Protein AF-A0A8B5X8K6-F1 (afdb_monomer_lite)

Structure (mmCIF, N/CA/C/O backbone):
data_AF-A0A8B5X8K6-F1
#
_entry.id   AF-A0A8B5X8K6-F1
#
loop_
_atom_site.group_PDB
_atom_site.id
_atom_site.type_symbol
_atom_site.label_atom_id
_atom_site.label_alt_id
_atom_site.label_comp_id
_atom_site.label_asym_id
_atom_site.label_entity_id
_atom_site.label_seq_id
_atom_site.pdbx_PDB_ins_code
_atom_site.Cartn_x
_atom_site.Cartn_y
_atom_site.Cartn_z
_atom_site.occupancy
_atom_site.B_iso_or_equiv
_atom_site.auth_seq_id
_atom_site.auth_comp_id
_atom_site.auth_asym_id
_atom_site.auth_atom_id
_atom_site.pdbx_PDB_model_num
ATOM 1 N N . MET A 1 1 ? 10.438 16.087 -23.229 1.00 44.72 1 MET A N 1
ATOM 2 C CA . MET A 1 1 ? 10.387 15.854 -21.766 1.00 44.72 1 MET A CA 1
ATOM 3 C C . MET A 1 1 ? 9.658 14.537 -21.493 1.00 44.72 1 MET A C 1
ATOM 5 O O . MET A 1 1 ? 8.474 14.576 -21.178 1.00 44.72 1 MET A O 1
ATOM 9 N N . LYS A 1 2 ? 10.278 13.364 -21.715 1.00 49.25 2 LYS A N 1
ATOM 10 C CA . LYS A 1 2 ? 9.562 12.089 -21.505 1.00 49.25 2 LYS A CA 1
ATOM 11 C C . LYS A 1 2 ? 10.442 10.844 -21.309 1.00 49.25 2 LYS A C 1
ATOM 13 O O . LYS A 1 2 ? 9.975 9.759 -21.590 1.00 49.25 2 LYS A O 1
ATOM 18 N N . ASP A 1 3 ? 11.662 10.963 -20.773 1.00 51.31 3 ASP A N 1
ATOM 19 C CA . ASP A 1 3 ? 12.584 9.803 -20.717 1.00 51.31 3 ASP A CA 1
ATOM 20 C C . ASP A 1 3 ? 13.292 9.590 -19.367 1.00 51.31 3 ASP A C 1
ATOM 22 O O . ASP A 1 3 ? 14.135 8.707 -19.236 1.00 51.31 3 ASP A O 1
ATOM 26 N N . HIS A 1 4 ? 12.942 10.344 -18.318 1.00 50.00 4 HIS A N 1
ATOM 27 C CA . HIS A 1 4 ? 13.601 10.208 -17.008 1.00 50.00 4 HIS A CA 1
ATOM 28 C C . HIS A 1 4 ? 13.006 9.111 -16.103 1.00 50.00 4 HIS A C 1
ATOM 30 O O . HIS A 1 4 ? 13.636 8.730 -15.122 1.00 50.00 4 HIS A O 1
ATOM 36 N N . GLY A 1 5 ? 11.824 8.564 -16.416 1.00 48.72 5 GLY A N 1
ATOM 37 C CA . GLY A 1 5 ? 11.160 7.565 -15.560 1.00 48.72 5 GLY A CA 1
ATOM 38 C C . GLY A 1 5 ? 11.692 6.133 -15.708 1.00 48.72 5 GLY A C 1
ATOM 39 O O . GLY A 1 5 ? 11.725 5.376 -14.742 1.00 48.72 5 GLY A O 1
ATOM 40 N N . LEU A 1 6 ? 12.152 5.754 -16.904 1.00 49.03 6 LEU A N 1
ATOM 41 C CA . LEU A 1 6 ? 12.535 4.369 -17.218 1.00 49.03 6 LEU A CA 1
ATOM 42 C C . LEU A 1 6 ? 13.937 3.974 -16.722 1.00 49.03 6 LEU A C 1
ATOM 44 O O . LEU A 1 6 ? 14.198 2.791 -16.507 1.00 49.03 6 LEU A O 1
ATOM 48 N N . TRP A 1 7 ? 14.831 4.939 -16.489 1.00 46.22 7 TRP A N 1
ATOM 49 C CA . TRP A 1 7 ? 16.195 4.667 -16.013 1.00 46.22 7 TRP A CA 1
ATOM 50 C C . TRP A 1 7 ? 16.286 4.432 -14.500 1.00 46.22 7 TRP A C 1
ATOM 52 O O . TRP A 1 7 ? 17.185 3.723 -14.049 1.00 46.22 7 TRP A O 1
ATOM 62 N N . VAL A 1 8 ? 15.330 4.947 -13.718 1.00 52.75 8 VAL A N 1
ATOM 63 C CA . VAL A 1 8 ? 15.297 4.774 -12.254 1.00 52.75 8 VAL A CA 1
ATOM 64 C C . VAL A 1 8 ? 15.093 3.303 -11.876 1.00 52.75 8 VAL A C 1
ATOM 66 O O . VAL A 1 8 ? 15.722 2.807 -10.948 1.00 52.75 8 VAL A O 1
ATOM 69 N N . ILE A 1 9 ? 14.297 2.561 -12.649 1.00 53.09 9 ILE A N 1
ATOM 70 C CA . ILE A 1 9 ? 13.968 1.152 -12.370 1.00 53.09 9 ILE A CA 1
ATOM 71 C C . ILE A 1 9 ? 15.164 0.216 -12.642 1.00 53.09 9 ILE A C 1
ATOM 73 O O . ILE A 1 9 ? 15.224 -0.899 -12.121 1.00 53.09 9 ILE A O 1
ATOM 77 N N . ARG A 1 10 ? 16.158 0.667 -13.422 1.00 55.78 10 ARG A N 1
ATOM 78 C CA . ARG A 1 10 ? 17.358 -0.119 -13.750 1.00 55.78 10 ARG A CA 1
ATOM 79 C C . ARG A 1 10 ? 18.421 -0.100 -12.648 1.00 55.78 10 ARG A C 1
ATOM 81 O O . ARG A 1 10 ? 19.254 -1.003 -12.615 1.00 55.78 10 ARG A O 1
ATOM 88 N N . HIS A 1 11 ? 18.405 0.892 -11.754 1.00 64.69 11 HIS A N 1
ATOM 89 C CA . HIS A 1 11 ? 19.379 0.977 -10.668 1.00 64.69 11 HIS A CA 1
ATOM 90 C C . HIS A 1 11 ? 18.979 0.062 -9.495 1.00 64.69 11 HIS A C 1
ATOM 92 O O . HIS A 1 11 ? 17.881 0.212 -8.952 1.00 64.69 11 HIS A O 1
ATOM 98 N N . PRO A 1 12 ? 19.864 -0.847 -9.039 1.00 69.19 12 PRO A N 1
ATOM 99 C CA . PRO A 1 12 ? 19.538 -1.812 -7.985 1.00 69.19 12 PRO A CA 1
ATOM 100 C C . PRO A 1 12 ? 19.155 -1.136 -6.660 1.00 69.19 12 PRO A C 1
ATOM 102 O O . PRO A 1 12 ? 18.264 -1.613 -5.964 1.00 69.19 12 PRO A O 1
ATOM 105 N N . LEU A 1 13 ? 19.768 0.011 -6.346 1.00 75.19 13 LEU A N 1
ATOM 106 C CA . LEU A 1 13 ? 19.459 0.799 -5.149 1.00 75.19 13 LEU A CA 1
ATOM 107 C C . LEU A 1 13 ? 18.072 1.446 -5.207 1.00 75.19 13 LEU A C 1
ATOM 109 O O . LEU A 1 13 ? 17.319 1.359 -4.245 1.00 75.19 13 LEU A O 1
ATOM 113 N N . ALA A 1 14 ? 17.703 2.053 -6.337 1.00 73.69 14 ALA A N 1
ATOM 114 C CA . ALA A 1 14 ? 16.387 2.668 -6.497 1.00 73.69 14 ALA A CA 1
ATOM 115 C C . ALA A 1 14 ? 15.270 1.619 -6.404 1.00 73.69 14 ALA A C 1
ATOM 117 O O . ALA A 1 14 ? 14.262 1.836 -5.739 1.00 73.69 14 ALA A O 1
ATOM 118 N N . ARG A 1 15 ? 15.490 0.439 -6.992 1.00 73.88 15 ARG A N 1
ATOM 119 C CA . ARG A 1 15 ? 14.568 -0.696 -6.897 1.00 73.88 15 ARG A CA 1
ATOM 120 C C . ARG A 1 15 ? 14.381 -1.184 -5.457 1.00 73.88 15 ARG A C 1
ATOM 122 O O . ARG A 1 15 ? 13.261 -1.480 -5.053 1.00 73.88 15 ARG A O 1
ATOM 129 N N . TRP A 1 16 ? 15.466 -1.241 -4.688 1.00 76.88 16 TRP A N 1
ATOM 130 C CA . TRP A 1 16 ? 15.436 -1.615 -3.275 1.00 76.88 16 TRP A CA 1
ATOM 131 C C . TRP A 1 16 ? 14.709 -0.573 -2.415 1.00 76.88 16 TRP A C 1
ATOM 133 O O . TRP A 1 16 ? 13.851 -0.937 -1.617 1.00 76.88 16 TRP A O 1
ATOM 143 N N . LEU A 1 17 ? 14.972 0.718 -2.639 1.00 83.75 17 LEU A N 1
ATOM 144 C CA . LEU A 1 17 ? 14.280 1.810 -1.945 1.00 83.75 17 LEU A CA 1
ATOM 145 C C . LEU A 1 17 ? 12.775 1.821 -2.240 1.00 83.75 17 LEU A C 1
ATOM 147 O O . LEU A 1 17 ? 11.977 1.970 -1.318 1.00 83.75 17 LEU A O 1
ATOM 151 N N . ILE A 1 18 ? 12.381 1.608 -3.500 1.00 82.88 18 ILE A N 1
ATOM 152 C CA . ILE A 1 18 ? 10.968 1.488 -3.890 1.00 82.88 18 ILE A CA 1
ATOM 153 C C . ILE A 1 18 ? 10.324 0.287 -3.193 1.00 82.88 18 ILE A C 1
ATOM 155 O O . ILE A 1 18 ? 9.214 0.404 -2.678 1.00 82.88 18 ILE A O 1
ATOM 159 N N . TRP A 1 19 ? 11.017 -0.854 -3.140 1.00 82.31 19 TRP A N 1
ATOM 160 C CA . TRP A 1 19 ? 10.504 -2.051 -2.479 1.00 82.31 19 TRP A CA 1
ATOM 161 C C . TRP A 1 19 ? 10.320 -1.846 -0.970 1.00 82.31 19 TRP A C 1
ATOM 163 O O . TRP A 1 19 ? 9.260 -2.176 -0.447 1.00 82.31 19 TRP A O 1
ATOM 173 N N . ILE A 1 20 ? 11.295 -1.245 -0.279 1.00 85.75 20 ILE A N 1
ATOM 174 C CA . ILE A 1 20 ? 11.183 -0.944 1.158 1.00 85.75 20 ILE A CA 1
ATOM 175 C C . ILE A 1 20 ? 10.083 0.072 1.427 1.00 85.75 20 ILE A C 1
ATOM 177 O O . ILE A 1 20 ? 9.274 -0.138 2.328 1.00 85.75 20 ILE A O 1
ATOM 181 N N . GLY A 1 21 ? 10.035 1.159 0.653 1.00 89.25 21 GLY A N 1
ATOM 182 C CA . GLY A 1 21 ? 9.001 2.178 0.806 1.00 89.25 21 GLY A CA 1
ATOM 183 C C . GLY A 1 21 ? 7.609 1.580 0.626 1.00 89.25 21 GLY A C 1
ATOM 184 O O . GLY A 1 21 ? 6.720 1.805 1.444 1.00 89.25 21 GLY A O 1
ATOM 185 N N . PHE A 1 22 ? 7.444 0.735 -0.392 1.00 88.19 22 PHE A N 1
ATOM 186 C CA . PHE A 1 22 ? 6.204 0.007 -0.606 1.00 88.19 22 PHE A CA 1
ATOM 187 C C . PHE A 1 22 ? 5.882 -0.953 0.547 1.00 88.19 22 PHE A C 1
ATOM 189 O O . PHE A 1 22 ? 4.752 -0.960 1.026 1.00 88.19 22 PHE A O 1
ATOM 196 N N . ALA A 1 23 ? 6.855 -1.734 1.025 1.00 86.50 23 ALA A N 1
ATOM 197 C CA . ALA A 1 23 ? 6.659 -2.669 2.130 1.00 86.50 23 ALA A CA 1
ATOM 198 C C . ALA A 1 23 ? 6.236 -1.955 3.424 1.00 86.50 23 ALA A C 1
ATOM 200 O O . ALA A 1 23 ? 5.344 -2.435 4.118 1.00 86.50 23 ALA A O 1
ATOM 201 N N . ALA A 1 24 ? 6.816 -0.787 3.717 1.00 90.06 24 ALA A N 1
ATOM 202 C CA . ALA A 1 24 ? 6.441 0.025 4.872 1.00 90.06 24 ALA A CA 1
ATOM 203 C C . ALA A 1 24 ? 4.998 0.548 4.767 1.00 90.06 24 ALA A C 1
ATOM 205 O O . ALA A 1 24 ? 4.235 0.455 5.730 1.00 90.06 24 ALA A O 1
ATOM 206 N N . LEU A 1 25 ? 4.603 1.050 3.591 1.00 90.31 25 LEU A N 1
ATOM 207 C CA . LEU A 1 25 ? 3.228 1.496 3.334 1.00 90.31 25 LEU A CA 1
ATOM 208 C C . LEU A 1 25 ? 2.231 0.334 3.420 1.00 90.31 25 LEU A C 1
ATOM 210 O O . LEU A 1 25 ? 1.170 0.475 4.023 1.00 90.31 25 LEU A O 1
ATOM 214 N N . PHE A 1 26 ? 2.587 -0.819 2.851 1.00 90.56 26 PHE A N 1
ATOM 215 C CA . PHE A 1 26 ? 1.775 -2.031 2.895 1.00 90.56 26 PHE A CA 1
ATOM 216 C C . PHE A 1 26 ? 1.584 -2.532 4.329 1.00 90.56 26 PHE A C 1
ATOM 218 O O . PHE A 1 26 ? 0.465 -2.860 4.715 1.00 90.56 26 PHE A O 1
ATOM 225 N N . TYR A 1 27 ? 2.656 -2.543 5.127 1.00 89.69 27 TYR A N 1
ATOM 226 C CA . TYR A 1 27 ? 2.605 -2.936 6.533 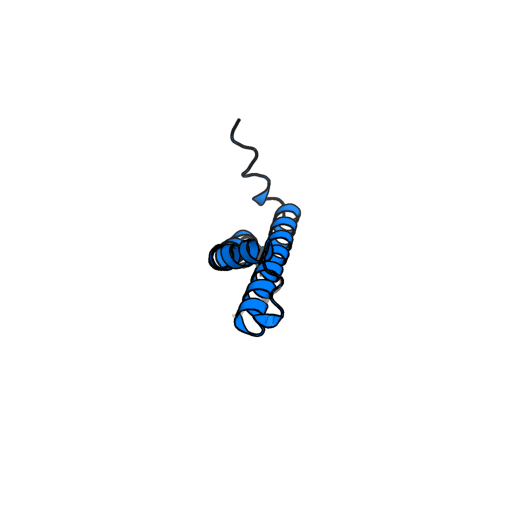1.00 89.69 27 TYR A CA 1
ATOM 227 C C . TYR A 1 27 ? 1.676 -2.024 7.334 1.00 89.69 27 TYR A C 1
ATOM 229 O O . TYR A 1 27 ? 0.794 -2.522 8.024 1.00 89.69 27 TYR A O 1
ATOM 237 N N . ARG A 1 28 ? 1.812 -0.699 7.190 1.00 90.00 28 ARG A N 1
ATOM 238 C CA . ARG A 1 28 ? 0.939 0.263 7.880 1.00 90.00 28 ARG A CA 1
ATOM 239 C C . ARG A 1 28 ? -0.527 0.099 7.495 1.00 90.00 28 ARG A C 1
ATOM 241 O O . ARG A 1 28 ? -1.376 0.020 8.371 1.00 90.00 28 ARG A O 1
ATOM 248 N N . ALA A 1 29 ? -0.822 -0.016 6.202 1.00 90.56 29 ALA A N 1
ATOM 249 C CA . ALA A 1 29 ? -2.192 -0.225 5.743 1.00 90.56 29 ALA A CA 1
ATOM 250 C C . ALA A 1 29 ? -2.779 -1.561 6.236 1.00 90.56 29 ALA A C 1
ATOM 252 O O . ALA A 1 29 ? -3.949 -1.618 6.611 1.00 90.56 29 ALA A O 1
ATOM 253 N N . GLY A 1 30 ? -1.970 -2.625 6.263 1.00 88.94 30 GLY A N 1
ATOM 254 C CA . GLY A 1 30 ? -2.378 -3.934 6.771 1.00 88.94 30 GLY A CA 1
ATOM 255 C C . GLY A 1 30 ? -2.598 -3.948 8.280 1.00 88.94 30 GLY A C 1
ATOM 256 O O . GLY A 1 30 ? -3.564 -4.548 8.741 1.00 88.94 30 GLY A O 1
ATOM 257 N N . GLU A 1 31 ? -1.753 -3.254 9.042 1.00 90.75 31 GLU A N 1
ATOM 258 C CA . GLU A 1 31 ? -1.914 -3.046 10.485 1.00 90.75 31 GLU A CA 1
ATOM 259 C C . GLU A 1 31 ? -3.251 -2.356 10.772 1.00 90.75 31 GLU A C 1
ATOM 261 O O . GLU A 1 31 ? -4.074 -2.903 11.502 1.00 90.75 31 GLU A O 1
ATOM 266 N N . THR A 1 32 ? -3.532 -1.232 10.110 1.00 89.56 32 THR A N 1
ATOM 267 C CA . THR A 1 32 ? -4.804 -0.511 10.255 1.00 89.56 32 THR A CA 1
ATOM 268 C C . THR A 1 32 ? -6.013 -1.367 9.864 1.00 89.56 32 THR A C 1
ATOM 270 O O . THR A 1 32 ? -7.029 -1.352 10.558 1.00 89.56 32 THR A O 1
ATOM 273 N N . PHE A 1 33 ? -5.908 -2.152 8.785 1.00 89.56 33 PHE A N 1
ATOM 274 C CA . PHE A 1 33 ? -6.952 -3.098 8.380 1.00 89.56 33 PHE A CA 1
ATOM 275 C C . PHE A 1 33 ? -7.190 -4.194 9.422 1.00 89.56 33 PHE A C 1
ATOM 277 O O . PHE A 1 33 ? -8.333 -4.528 9.721 1.00 89.56 33 PHE A O 1
ATOM 284 N N . THR A 1 34 ? -6.116 -4.717 10.006 1.00 90.25 34 THR A N 1
ATOM 285 C CA . THR A 1 34 ? -6.160 -5.757 11.041 1.00 90.25 34 THR A CA 1
ATOM 286 C C . THR A 1 34 ? -6.791 -5.219 12.324 1.00 90.25 34 THR A C 1
ATOM 288 O O . THR A 1 34 ? -7.687 -5.863 12.861 1.00 90.25 34 THR A O 1
ATOM 291 N N . ILE A 1 35 ? -6.403 -4.016 12.764 1.00 89.50 35 ILE A N 1
ATOM 292 C CA . ILE A 1 35 ? -6.991 -3.339 13.932 1.00 89.50 35 ILE A CA 1
ATOM 293 C C . ILE A 1 35 ? -8.488 -3.119 13.717 1.00 89.50 35 ILE A C 1
ATOM 295 O O . ILE A 1 35 ? -9.287 -3.469 14.576 1.00 89.50 35 ILE A O 1
ATOM 299 N N . TRP A 1 36 ? -8.890 -2.611 12.549 1.00 88.69 36 TRP A N 1
ATOM 300 C CA . TRP A 1 36 ? -10.307 -2.432 12.226 1.00 88.69 36 TRP A CA 1
ATOM 301 C C . TRP A 1 36 ? -11.102 -3.748 12.264 1.00 88.69 36 TRP A C 1
ATOM 303 O O . TRP A 1 36 ? -12.260 -3.753 12.675 1.00 88.69 36 TRP A O 1
ATOM 313 N N . LEU A 1 37 ? -10.487 -4.861 11.846 1.00 88.75 37 LEU A N 1
ATOM 314 C CA . LEU A 1 37 ? -11.138 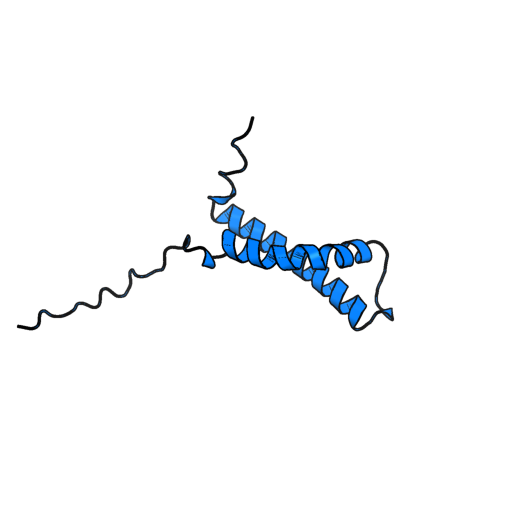-6.170 11.775 1.00 88.75 37 LEU A CA 1
ATOM 315 C C . LEU A 1 37 ? -11.237 -6.877 13.139 1.00 88.75 37 LEU A C 1
ATOM 317 O O . LEU A 1 37 ? -12.237 -7.540 13.406 1.00 88.75 37 LEU A O 1
ATOM 321 N N . LEU A 1 38 ? -10.187 -6.791 13.962 1.00 91.69 38 LEU A N 1
ATOM 322 C CA . LEU A 1 38 ? -10.044 -7.562 15.206 1.00 91.69 38 LEU A CA 1
ATOM 323 C C . LEU A 1 38 ? -10.377 -6.754 16.462 1.00 91.69 38 LEU A C 1
ATOM 325 O O . LEU A 1 38 ? -10.893 -7.321 17.420 1.00 91.69 38 LEU A O 1
ATOM 329 N N . GLU A 1 39 ? -10.096 -5.452 16.461 1.00 90.12 39 GLU A N 1
ATOM 330 C CA . GLU A 1 39 ? -10.205 -4.573 17.630 1.00 90.12 39 GLU A CA 1
ATOM 331 C C . GLU A 1 39 ? -10.798 -3.207 17.226 1.00 90.12 39 GLU A C 1
ATOM 333 O O . GLU A 1 39 ? -10.146 -2.168 17.367 1.00 90.12 39 GLU A O 1
ATOM 338 N N . PRO A 1 40 ? -12.045 -3.165 16.712 1.00 84.06 40 PRO A N 1
ATOM 339 C CA . PRO A 1 40 ? -12.650 -1.934 16.193 1.00 84.06 40 PRO A CA 1
ATOM 340 C C . PRO A 1 40 ? -12.793 -0.827 17.250 1.00 84.06 40 PRO A C 1
ATOM 342 O O . PRO A 1 40 ? -12.892 0.346 16.906 1.00 84.06 40 PRO A O 1
ATOM 345 N N . GLU A 1 41 ? -12.779 -1.183 18.534 1.00 86.00 41 GLU A N 1
ATOM 346 C CA . GLU A 1 41 ? -12.774 -0.259 19.674 1.00 86.00 41 GLU A CA 1
ATOM 347 C C . GLU A 1 41 ? -11.452 0.507 19.848 1.00 86.00 41 GLU A C 1
ATOM 349 O O . GLU A 1 41 ? -11.462 1.635 20.338 1.00 86.00 41 GLU A O 1
ATOM 354 N N . ASN A 1 42 ? -10.335 -0.064 19.386 1.00 83.62 42 ASN A N 1
ATOM 355 C CA . ASN A 1 42 ? -9.014 0.571 19.366 1.00 83.62 42 ASN A CA 1
ATOM 356 C C . ASN A 1 42 ? -8.751 1.338 18.060 1.00 83.62 42 ASN A C 1
ATOM 358 O O . ASN A 1 42 ? -7.671 1.901 17.863 1.00 83.62 42 ASN A O 1
ATOM 362 N N . PHE A 1 43 ? -9.723 1.372 17.147 1.00 86.25 43 PHE A N 1
ATOM 363 C CA . PHE A 1 43 ? -9.583 2.067 15.879 1.00 86.25 43 PHE A CA 1
ATOM 364 C C . PHE A 1 43 ? -9.673 3.584 16.090 1.00 86.25 43 PHE A C 1
ATOM 366 O O . PHE A 1 43 ? -10.746 4.129 16.347 1.00 86.25 43 PHE A O 1
ATOM 373 N N . ALA A 1 44 ? -8.542 4.283 15.946 1.00 77.44 44 ALA A N 1
ATOM 374 C CA . ALA A 1 44 ? -8.448 5.722 16.205 1.00 77.44 44 ALA A CA 1
ATOM 375 C C . ALA A 1 44 ? -9.296 6.580 15.240 1.00 77.44 44 ALA A C 1
ATOM 377 O O . ALA A 1 44 ? -9.612 7.732 15.544 1.00 77.44 44 ALA A O 1
ATOM 378 N N . GLY A 1 45 ? -9.705 6.026 14.092 1.00 78.56 45 GLY A N 1
ATOM 379 C CA . GLY A 1 45 ? -10.508 6.729 13.095 1.00 78.56 45 GLY A CA 1
ATOM 380 C C . GLY A 1 45 ? -9.740 7.845 12.373 1.00 78.56 45 GLY A C 1
ATOM 381 O O . GLY A 1 45 ? -8.519 7.957 12.437 1.00 78.56 45 GLY A O 1
ATOM 382 N N . GLY A 1 46 ? -10.456 8.679 11.611 1.00 85.44 46 GLY A N 1
ATOM 383 C CA . GLY A 1 46 ? -9.853 9.792 10.866 1.00 85.44 46 GLY A CA 1
ATOM 384 C C . GLY A 1 46 ? -8.889 9.344 9.760 1.00 85.44 46 GLY A C 1
ATOM 385 O O . GLY A 1 46 ? -9.316 8.743 8.777 1.00 85.44 46 GLY A O 1
ATOM 386 N N . GLY A 1 47 ? -7.596 9.659 9.905 1.00 81.31 47 GLY A N 1
ATOM 387 C CA . GLY A 1 47 ? -6.554 9.337 8.917 1.00 81.31 47 GLY A CA 1
ATOM 388 C C . GLY A 1 47 ? -6.363 7.835 8.680 1.00 81.31 47 GLY A C 1
ATOM 389 O O . GLY A 1 47 ? -5.962 7.433 7.590 1.00 81.31 47 GLY A O 1
ATOM 390 N N . ASP A 1 48 ? -6.742 7.004 9.648 1.00 84.25 48 ASP A N 1
ATOM 391 C CA . ASP A 1 48 ? -6.703 5.545 9.527 1.00 84.25 48 ASP A CA 1
ATOM 392 C C . ASP A 1 48 ? -7.704 5.005 8.499 1.00 84.25 48 ASP A C 1
ATOM 394 O O . ASP A 1 48 ? -7.444 3.989 7.855 1.00 84.25 48 ASP A O 1
ATOM 398 N N . TRP A 1 49 ? -8.793 5.731 8.222 1.00 84.62 49 TRP A N 1
ATOM 399 C CA . TRP A 1 49 ? -9.691 5.390 7.113 1.00 84.62 49 TRP A CA 1
ATOM 400 C C . TRP A 1 49 ? -9.005 5.486 5.752 1.00 84.62 49 TRP A C 1
ATOM 402 O O . TRP A 1 49 ? -9.323 4.711 4.850 1.00 84.62 49 TRP A O 1
ATOM 412 N N . LEU A 1 50 ? -8.046 6.406 5.601 1.00 87.75 50 LEU A N 1
ATOM 413 C CA . LEU A 1 50 ? -7.271 6.534 4.370 1.00 87.75 50 LEU A CA 1
ATOM 414 C C . LEU A 1 50 ? -6.410 5.285 4.156 1.00 87.75 50 LEU A C 1
ATOM 416 O O . LEU A 1 50 ? -6.395 4.734 3.057 1.00 87.75 50 LEU A O 1
ATOM 420 N N . TRP A 1 51 ? -5.749 4.804 5.212 1.00 86.56 51 TRP A N 1
ATOM 421 C CA . TRP A 1 51 ? -4.954 3.574 5.188 1.00 86.56 51 TRP A CA 1
ATOM 422 C C . TRP A 1 51 ? -5.811 2.334 4.933 1.00 86.56 51 TRP A C 1
ATOM 424 O O . TRP A 1 51 ? -5.444 1.498 4.104 1.00 86.56 51 TRP A O 1
ATOM 434 N N . LEU A 1 52 ? -6.984 2.261 5.567 1.00 87.38 52 LEU A N 1
ATOM 435 C CA . LEU A 1 52 ? -7.961 1.193 5.362 1.00 87.38 52 LEU A CA 1
ATOM 436 C C . LEU A 1 52 ? -8.419 1.112 3.896 1.00 87.38 52 LEU A C 1
ATOM 438 O O . LEU A 1 52 ? -8.447 0.034 3.306 1.00 87.38 52 LEU A O 1
ATOM 442 N N . ALA A 1 53 ? -8.733 2.261 3.290 1.00 87.25 53 ALA A N 1
ATOM 443 C CA . ALA A 1 53 ? -9.149 2.356 1.891 1.00 87.25 53 ALA A CA 1
ATOM 444 C C . ALA A 1 53 ? -7.996 2.096 0.903 1.00 87.25 53 ALA A C 1
ATOM 446 O O . ALA A 1 53 ? -8.221 1.606 -0.205 1.00 87.25 53 ALA A O 1
ATOM 447 N N . LEU A 1 54 ? -6.756 2.394 1.300 1.00 88.25 54 LEU A N 1
ATOM 448 C CA . LEU A 1 54 ? -5.549 2.119 0.517 1.00 88.25 54 LEU A CA 1
ATOM 449 C C . LEU A 1 54 ? -5.188 0.632 0.487 1.00 88.25 54 LEU A C 1
ATOM 451 O O . LEU A 1 54 ? -4.668 0.155 -0.523 1.00 88.25 54 LEU A O 1
ATOM 455 N N . PHE A 1 55 ? -5.471 -0.114 1.555 1.00 87.56 55 PHE A N 1
ATOM 456 C CA . PHE A 1 55 ? -5.120 -1.529 1.669 1.00 87.56 55 PHE A CA 1
ATOM 457 C C . PHE A 1 55 ? -5.572 -2.412 0.482 1.00 87.56 55 PHE A C 1
ATOM 459 O O . PHE A 1 55 ? -4.713 -3.087 -0.095 1.00 87.56 55 PHE A O 1
ATOM 466 N N . PRO A 1 56 ? -6.843 -2.390 0.019 1.00 86.44 56 PRO A N 1
ATOM 467 C CA . PRO A 1 56 ? -7.279 -3.205 -1.121 1.00 86.44 56 PRO A CA 1
ATOM 468 C C . PRO A 1 56 ? -6.606 -2.824 -2.446 1.00 86.44 56 PRO A C 1
ATOM 470 O O . PRO A 1 56 ? -6.564 -3.643 -3.359 1.00 86.44 56 PRO A O 1
ATOM 473 N N . ILE A 1 57 ? -6.057 -1.610 -2.561 1.00 88.50 57 ILE A N 1
ATOM 474 C CA . ILE A 1 57 ? -5.295 -1.152 -3.734 1.00 88.50 57 ILE A CA 1
ATOM 475 C C . ILE A 1 57 ? -3.832 -1.598 -3.626 1.00 88.50 57 ILE A C 1
ATOM 477 O O . ILE A 1 57 ? -3.219 -2.008 -4.613 1.00 88.50 57 ILE A O 1
ATOM 481 N N . LEU A 1 58 ? -3.265 -1.551 -2.420 1.00 88.12 58 LEU A N 1
ATOM 482 C CA . LEU A 1 58 ? -1.894 -1.976 -2.153 1.00 88.12 58 LEU A CA 1
ATOM 483 C C . LEU A 1 58 ? -1.727 -3.500 -2.299 1.00 88.12 58 LEU A C 1
ATOM 485 O O . LEU A 1 58 ? -0.674 -3.960 -2.733 1.00 88.12 58 L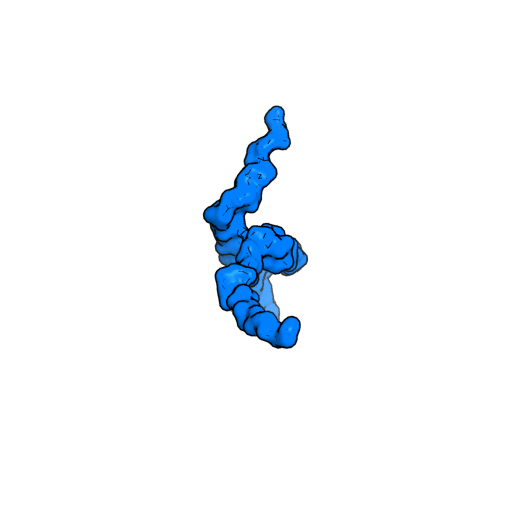EU A O 1
ATOM 489 N N . LEU A 1 59 ? -2.766 -4.287 -2.022 1.00 85.56 59 LEU A N 1
ATOM 490 C CA . LEU A 1 59 ? -2.764 -5.752 -2.141 1.00 85.56 59 LEU A CA 1
ATOM 491 C C . LEU A 1 59 ? -2.431 -6.281 -3.553 1.00 85.56 59 LEU A C 1
ATOM 493 O O . LEU A 1 59 ? -1.482 -7.055 -3.684 1.00 85.56 59 LEU A O 1
ATOM 497 N N . PRO A 1 60 ? -3.106 -5.865 -4.641 1.00 87.19 60 PRO A N 1
ATOM 498 C CA . PRO A 1 60 ? -2.701 -6.241 -5.995 1.00 87.19 60 PRO A CA 1
ATOM 499 C C . PRO A 1 60 ? -1.352 -5.619 -6.384 1.00 87.19 60 PRO A C 1
ATOM 501 O O . PRO A 1 60 ? -0.549 -6.259 -7.071 1.00 87.19 60 PRO A O 1
ATOM 504 N N . LEU A 1 61 ? -1.055 -4.404 -5.903 1.00 84.69 61 LEU A N 1
ATOM 505 C CA . LEU A 1 61 ? 0.238 -3.763 -6.140 1.00 84.69 61 LEU A CA 1
ATOM 506 C C . LEU A 1 61 ? 1.402 -4.565 -5.544 1.00 84.69 61 LEU A C 1
ATOM 508 O O . LEU A 1 61 ? 2.476 -4.578 -6.137 1.00 84.69 61 LEU A O 1
ATOM 512 N N . PHE A 1 62 ? 1.204 -5.273 -4.430 1.00 84.56 62 PHE A N 1
ATOM 513 C CA . PHE A 1 62 ? 2.238 -6.102 -3.806 1.00 84.56 62 PHE A CA 1
ATOM 514 C C . PHE A 1 62 ? 2.770 -7.170 -4.762 1.00 84.56 62 PHE A C 1
ATOM 516 O O . PHE A 1 62 ? 3.983 -7.366 -4.860 1.00 84.56 62 PHE A O 1
ATOM 523 N N . PHE A 1 63 ? 1.893 -7.816 -5.531 1.00 82.38 63 PHE A N 1
ATOM 524 C CA . PHE A 1 63 ? 2.304 -8.804 -6.531 1.00 82.38 63 PHE A CA 1
ATOM 525 C C . PHE A 1 63 ? 3.077 -8.163 -7.686 1.00 82.38 63 PHE A C 1
ATOM 527 O O . PHE A 1 63 ? 4.077 -8.718 -8.145 1.00 82.38 63 PHE A O 1
ATOM 534 N N . ILE A 1 64 ? 2.658 -6.974 -8.124 1.00 80.56 64 ILE A N 1
ATOM 535 C CA . ILE A 1 64 ? 3.334 -6.203 -9.175 1.00 80.56 64 ILE A CA 1
ATOM 536 C C . ILE A 1 64 ? 4.724 -5.777 -8.689 1.00 80.56 64 ILE A C 1
ATOM 538 O O . ILE A 1 64 ? 5.729 -6.079 -9.332 1.00 80.56 64 ILE A O 1
ATOM 542 N N . VAL A 1 65 ? 4.814 -5.143 -7.522 1.00 78.88 65 VAL A N 1
ATOM 543 C CA . VAL A 1 65 ? 6.077 -4.679 -6.939 1.00 78.88 65 VAL A CA 1
ATOM 544 C C . VAL A 1 65 ? 7.012 -5.857 -6.673 1.00 78.88 65 VAL A C 1
ATOM 546 O O . VAL A 1 65 ? 8.178 -5.788 -7.051 1.00 78.88 65 VAL A O 1
ATOM 549 N N . ASN A 1 66 ? 6.535 -6.984 -6.142 1.00 76.00 66 ASN A N 1
ATOM 550 C CA . ASN A 1 66 ? 7.385 -8.168 -5.984 1.00 76.00 66 ASN A CA 1
ATOM 551 C C . ASN A 1 66 ? 7.812 -8.792 -7.313 1.00 76.00 66 ASN A C 1
ATOM 553 O O . ASN A 1 66 ? 8.915 -9.333 -7.409 1.00 76.00 66 ASN A O 1
ATOM 557 N N . ARG A 1 67 ? 6.998 -8.691 -8.365 1.00 74.88 67 ARG A N 1
ATOM 558 C CA . ARG A 1 67 ? 7.382 -9.188 -9.687 1.00 74.88 67 ARG A CA 1
ATOM 559 C C . ARG A 1 67 ? 8.438 -8.301 -10.349 1.00 74.88 67 ARG A C 1
ATOM 561 O O . ARG A 1 67 ? 9.446 -8.824 -10.819 1.00 74.88 67 ARG A O 1
ATOM 568 N N . TYR A 1 68 ? 8.254 -6.983 -10.362 1.00 71.00 68 TYR A N 1
ATOM 569 C CA . TYR A 1 68 ? 9.155 -6.047 -11.055 1.00 71.00 68 TYR A CA 1
ATOM 570 C C . TYR A 1 68 ? 10.357 -5.603 -10.206 1.00 71.00 68 TYR A C 1
ATOM 572 O O . TYR A 1 68 ? 11.464 -5.460 -10.729 1.00 71.00 68 TYR A O 1
ATOM 580 N N . CYS A 1 69 ? 10.166 -5.426 -8.897 1.00 67.25 69 CYS A N 1
ATOM 581 C CA . CYS A 1 69 ? 11.210 -5.015 -7.955 1.00 67.25 69 CYS A CA 1
ATOM 582 C C . CYS A 1 69 ? 11.820 -6.187 -7.164 1.00 67.25 69 CYS A C 1
ATOM 584 O O . CYS A 1 69 ? 12.920 -6.050 -6.622 1.00 67.25 69 CYS A O 1
ATOM 586 N N . GLY A 1 70 ? 11.184 -7.361 -7.136 1.00 59.59 70 GLY A N 1
ATOM 587 C CA . GLY A 1 70 ? 11.766 -8.591 -6.587 1.00 59.59 70 GLY A CA 1
ATOM 588 C C . GLY A 1 70 ? 12.564 -9.393 -7.624 1.00 59.59 70 GLY A C 1
ATOM 589 O O . GLY A 1 70 ? 12.513 -9.142 -8.831 1.00 59.59 70 GLY A O 1
ATOM 590 N N . CYS A 1 71 ? 13.375 -10.352 -7.170 1.00 59.62 71 CYS A N 1
ATOM 591 C CA . CYS A 1 71 ? 14.193 -11.196 -8.059 1.00 59.62 71 CYS A CA 1
ATOM 592 C C . CYS A 1 71 ? 13.378 -12.202 -8.900 1.00 59.62 71 CYS A C 1
ATOM 594 O O . CYS A 1 71 ? 13.950 -12.906 -9.729 1.00 59.62 71 CYS A O 1
ATOM 596 N N . ALA A 1 72 ? 12.052 -12.248 -8.733 1.00 53.03 72 ALA A N 1
ATOM 597 C CA . ALA A 1 72 ? 11.153 -13.178 -9.416 1.00 53.03 72 ALA A CA 1
ATOM 598 C C . ALA A 1 72 ? 10.947 -12.886 -10.919 1.00 53.03 72 ALA A C 1
ATOM 600 O O . ALA A 1 72 ? 10.431 -13.734 -11.641 1.00 53.03 72 ALA A O 1
ATOM 601 N N . SER A 1 73 ? 11.359 -11.715 -11.418 1.00 52.19 73 SER A N 1
ATOM 602 C CA . SER A 1 73 ? 11.306 -11.361 -12.850 1.00 52.19 73 SER A CA 1
ATOM 603 C C . SER A 1 73 ? 12.438 -11.956 -13.697 1.00 52.19 73 SER A C 1
ATOM 605 O O . SER A 1 73 ? 12.507 -11.671 -14.889 1.00 52.19 73 SER A O 1
ATOM 607 N N . GLY A 1 74 ? 13.356 -12.740 -13.118 1.00 52.62 74 GLY A N 1
ATOM 608 C CA . GLY A 1 74 ? 14.521 -13.264 -13.849 1.00 52.62 74 GLY A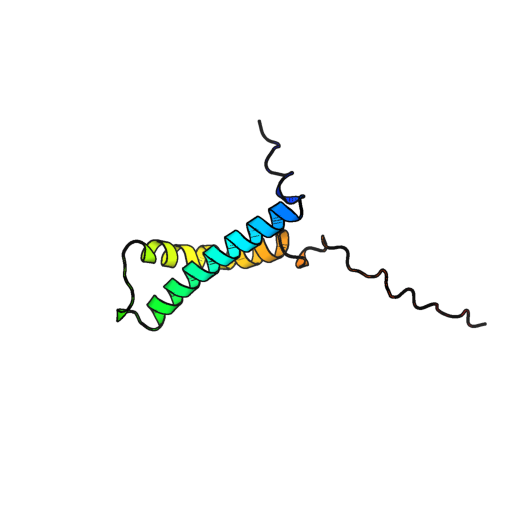 CA 1
ATOM 609 C C . GLY A 1 74 ? 15.601 -12.213 -14.153 1.00 52.62 74 GLY A C 1
ATOM 610 O O . GLY A 1 74 ? 16.591 -12.520 -14.806 1.00 52.62 74 GLY A O 1
ATOM 611 N N . ALA A 1 75 ? 15.445 -10.979 -13.656 1.00 53.28 75 ALA A N 1
ATOM 612 C CA . ALA A 1 75 ? 16.432 -9.904 -13.795 1.00 53.28 75 ALA A CA 1
ATOM 613 C C . ALA A 1 75 ? 17.621 -10.035 -12.822 1.00 53.28 75 ALA A C 1
ATOM 615 O O . ALA A 1 75 ? 18.668 -9.423 -13.030 1.00 53.28 75 ALA A O 1
ATOM 616 N N . CYS A 1 76 ? 17.483 -10.833 -11.759 1.00 55.56 76 CYS A N 1
ATOM 617 C CA . CYS A 1 76 ? 18.622 -11.221 -10.937 1.00 55.56 76 CYS A CA 1
ATOM 618 C C . CYS A 1 76 ? 19.360 -12.345 -11.664 1.00 55.56 76 CYS A C 1
ATOM 620 O O . CYS A 1 76 ? 18.738 -13.345 -12.021 1.00 55.56 76 CYS A O 1
ATOM 622 N N . ARG A 1 77 ? 20.677 -12.190 -11.883 1.00 50.06 77 ARG A N 1
ATOM 623 C CA . ARG A 1 77 ? 21.530 -13.285 -12.367 1.00 50.06 77 ARG A CA 1
ATOM 624 C C . ARG A 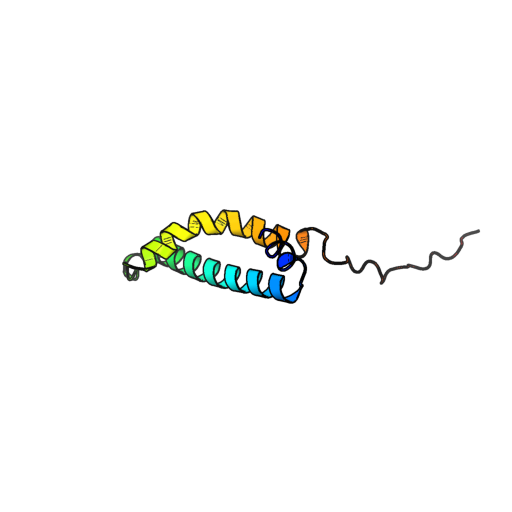1 77 ? 21.297 -14.470 -11.438 1.00 50.06 77 ARG A C 1
ATOM 626 O O . ARG A 1 77 ? 21.759 -14.451 -10.299 1.00 50.06 77 ARG A O 1
ATOM 633 N N . THR A 1 78 ? 20.586 -15.490 -11.911 1.00 49.31 78 THR A N 1
ATOM 634 C CA . THR A 1 78 ? 20.617 -16.802 -11.277 1.00 49.31 78 THR A CA 1
ATOM 635 C C . THR A 1 78 ? 22.089 -17.152 -11.190 1.00 49.31 78 THR A C 1
ATOM 637 O O . THR A 1 78 ? 22.772 -17.189 -12.219 1.00 49.31 78 THR A O 1
ATOM 640 N N . ASN A 1 79 ? 22.606 -17.314 -9.978 1.00 48.81 79 ASN A N 1
ATOM 641 C CA . ASN A 1 79 ? 23.990 -17.689 -9.747 1.00 48.81 79 ASN A CA 1
ATOM 642 C C . ASN A 1 79 ? 24.195 -19.166 -10.136 1.00 48.81 79 ASN A C 1
ATOM 644 O O . ASN A 1 79 ? 24.642 -19.983 -9.345 1.00 48.81 79 ASN A O 1
ATOM 648 N N . ASN A 1 80 ? 23.882 -19.515 -11.386 1.00 49.47 80 ASN A N 1
ATOM 649 C CA . ASN A 1 80 ? 24.236 -20.774 -12.031 1.00 49.47 80 ASN A CA 1
ATOM 650 C C . ASN A 1 80 ? 25.705 -20.738 -12.490 1.00 49.47 80 ASN A C 1
ATOM 652 O O . ASN A 1 80 ? 26.076 -21.376 -13.470 1.00 49.47 80 ASN A O 1
ATOM 656 N N . ARG A 1 81 ? 26.559 -19.983 -11.784 1.00 48.81 81 ARG A N 1
ATOM 657 C CA . ARG A 1 81 ? 28.011 -19.970 -11.971 1.00 48.81 81 ARG A CA 1
ATOM 658 C C . ARG A 1 81 ? 28.740 -20.614 -10.790 1.00 48.81 81 ARG A C 1
ATOM 660 O O . ARG A 1 81 ? 29.845 -20.204 -10.473 1.00 48.81 81 ARG A O 1
ATOM 667 N N . SER A 1 82 ? 28.134 -21.634 -10.176 1.00 51.66 82 SER A N 1
ATOM 668 C CA . SER A 1 82 ? 28.819 -22.499 -9.200 1.00 51.66 82 SER A CA 1
ATOM 669 C C . SER A 1 82 ? 28.486 -23.990 -9.330 1.00 51.66 82 SER A C 1
ATOM 671 O O . SER A 1 82 ? 28.704 -24.742 -8.388 1.00 51.66 82 SER A O 1
ATOM 673 N N . ARG A 1 83 ? 28.000 -24.458 -10.486 1.00 46.59 83 ARG A N 1
ATOM 674 C CA . ARG A 1 83 ? 28.003 -25.893 -10.827 1.00 46.59 83 ARG A CA 1
ATOM 675 C C . ARG A 1 83 ? 28.244 -26.103 -12.322 1.00 46.59 83 ARG A C 1
ATOM 677 O O . ARG A 1 83 ? 27.463 -26.730 -13.023 1.00 46.59 83 ARG A O 1
ATOM 684 N N . SER A 1 84 ? 29.397 -25.646 -12.801 1.00 46.59 84 SER A N 1
ATOM 685 C CA . SER A 1 84 ? 30.164 -26.493 -13.715 1.00 46.59 84 SER A CA 1
ATOM 686 C C . SER A 1 84 ? 30.605 -27.713 -12.902 1.00 46.59 84 SER A C 1
ATOM 688 O O . SER A 1 84 ? 31.705 -27.749 -12.355 1.00 46.59 84 SER A O 1
ATOM 690 N N . ILE A 1 85 ? 29.692 -28.671 -12.726 1.00 52.88 85 ILE A N 1
ATOM 691 C CA . ILE A 1 85 ? 30.088 -30.039 -12.419 1.00 52.88 85 ILE A CA 1
ATOM 692 C C . ILE A 1 85 ? 30.926 -30.429 -13.628 1.00 52.88 85 ILE A C 1
ATOM 694 O O . ILE A 1 85 ? 30.405 -30.530 -14.737 1.00 52.88 85 ILE A O 1
ATOM 698 N N . ALA A 1 86 ? 32.236 -30.522 -13.420 1.00 51.59 86 ALA A N 1
ATOM 699 C CA . ALA A 1 86 ? 33.120 -31.214 -14.329 1.00 51.59 86 ALA A CA 1
ATOM 700 C C . ALA A 1 86 ? 32.508 -32.599 -14.550 1.00 51.59 86 ALA A C 1
ATOM 702 O O . ALA A 1 86 ? 32.491 -33.430 -13.645 1.00 51.59 86 ALA A O 1
ATOM 703 N N . MET A 1 87 ? 31.916 -32.804 -15.721 1.00 57.69 87 MET A N 1
ATOM 704 C CA . MET A 1 87 ? 31.585 -34.136 -16.187 1.00 57.69 87 MET A CA 1
ATOM 705 C C . MET A 1 87 ? 32.925 -34.725 -16.635 1.00 57.69 87 MET A C 1
ATOM 707 O O . MET A 1 87 ? 33.522 -34.167 -17.561 1.00 57.69 87 MET A O 1
ATOM 711 N N . PRO A 1 88 ? 33.474 -35.750 -15.957 1.00 54.84 88 PRO A N 1
ATOM 712 C CA . PRO A 1 88 ? 34.643 -36.428 -16.492 1.00 54.84 88 PRO A CA 1
ATOM 713 C C . PRO A 1 88 ? 34.255 -37.025 -17.854 1.00 54.84 88 PRO A C 1
ATOM 715 O O . PRO A 1 88 ? 33.139 -37.542 -17.979 1.00 54.84 88 PRO A O 1
ATOM 718 N N . PRO A 1 89 ? 35.121 -36.941 -18.880 1.00 48.53 89 PRO A N 1
ATOM 719 C CA . PRO A 1 89 ? 34.864 -37.616 -20.141 1.00 48.53 89 PRO A CA 1
ATOM 720 C C . PRO A 1 89 ? 34.825 -39.121 -19.863 1.00 48.53 89 PRO A C 1
ATOM 722 O O . PRO A 1 89 ? 35.822 -39.723 -19.469 1.00 48.53 89 PRO A O 1
ATOM 725 N N . GLY A 1 90 ? 33.637 -39.705 -19.986 1.00 54.53 90 GLY A N 1
ATOM 726 C CA . GLY A 1 90 ? 33.470 -41.143 -20.071 1.00 54.53 90 GLY A CA 1
ATOM 727 C C . GLY A 1 90 ? 33.658 -41.571 -21.520 1.00 54.53 90 GLY A C 1
ATOM 728 O O . GLY A 1 90 ? 32.844 -41.172 -22.351 1.00 54.53 90 GLY A O 1
ATOM 729 N N . TYR A 1 91 ? 34.672 -42.418 -21.727 1.00 45.00 91 TYR A N 1
ATOM 730 C CA . TYR A 1 91 ? 34.989 -43.225 -22.918 1.00 45.00 91 TYR A CA 1
ATOM 731 C C . TYR A 1 91 ? 35.604 -42.488 -24.113 1.00 45.00 91 TYR A C 1
ATOM 733 O O . TYR A 1 91 ? 34.933 -41.638 -24.732 1.00 45.00 91 TYR A O 1
#

Radius of gyration: 21.02 Å; chains: 1; bounding box: 48×59×43 Å

Secondary structure (DSSP, 8-state):
---SSTTGGGSHHHHHHHHHHHHHHHHHHHHHHHHHHH-GGG---TTHHHHHHHHHHHHHHHHHHHHHTS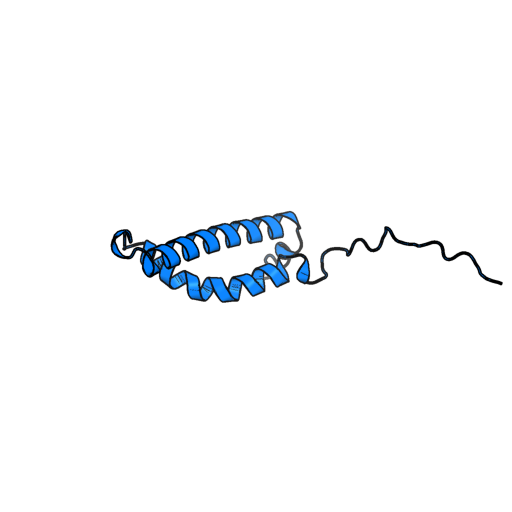GGGTTS-----S---------

Sequence (91 aa):
MKDHGLWVIRHPLARWLIWIGFAALFYRAGETFTIWLLEPENFAGGGDWLWLALFPILLPLFFIVNRYCGCASGACRTNNRSRSIAMPPGY

Foldseek 3Di:
DPPPPPVLLVDLVSLVVVLVVLVVLQVLLVVLCVCCVPPVVPNPDDCSVVSVVCNVVSVVVNVVSCCSSNCVVVPPPPPPVPDPPVPPDDD

pLDDT: mean 72.6, std 16.63, range [44.72, 91.69]